Protein AF-A0A8S2EN94-F1 (afdb_monomer_lite)

Radius of gyration: 19.26 Å; chains: 1; bounding box: 53×36×41 Å

Organism: NCBI:txid1234261

Foldseek 3Di:
DDDPVVVVVCVVVVVDDPVRCCVVCVVVVVLPCNVVQVPQDADVVVVDDDDDDADDDPVPDDDDDDDDPVSVVVVVVVVVPDQEDCDDDDQNYEHEEEPCPVVQVCCCVPPVDHDHNYDYQLVVCVVVVHPDSDPQSVCCVPVVDHDPCVPQVPDDPVDPPDDPPNVDGD

Sequence (170 aa):
LFTSTEIIEEIQRGQISLNEIKKKYSDLLKNAYYYELESFEVPPEQLELCEEQTPESLQDTKYEYVDTGEKLKNMADHIQLQSEIAVDLSSSISIVLHSSENDIEWLQKDFGVYMVNMFDTFCAAEELYLSGLSLACLLKEFGGVDTNKDKYQNEDWRKLPVTLSTLVLN

Secondary structure (DSSP, 8-state):
---HHHHHHHHHTTSS-HHHHHHHTTTGGG-TTHHHHHH----GGGGSPPPP-PPPPTTT-------SHHHHHHHHHHHTT-SEESSS--TTSEEEESSTHHHHHHIIIII----SSEEEHHHHHHHTT-S--SHHHHHHHHH-----HHHHTTS-TTSSSPPHHHHS--

InterPro domains:
  IPR002562 3'-5' exonuclease domain [PF01612] (91-164)
  IPR012337 Ribonuclease H-like superfamily [SSF53098] (17-163)
  IPR036397 Ribonuclease H superfamily [G3DSA:3.30.420.10] (4-90)
  IPR036397 Ribonuclease H superfamily [G3DSA:3.30.420.10] (91-167)
  IPR045092 Exosome complex exonuclease Rrp6-like [PTHR12124] (93-162)

Structure (mmCIF, N/CA/C/O backbone):
data_AF-A0A8S2EN94-F1
#
_entry.id   AF-A0A8S2EN94-F1
#
loop_
_atom_site.group_PDB
_atom_site.id
_atom_site.type_symbol
_atom_site.label_atom_id
_atom_site.label_alt_id
_atom_site.label_comp_id
_atom_site.label_asym_id
_atom_site.label_entity_id
_atom_site.label_seq_id
_atom_site.pdbx_PDB_ins_code
_atom_site.Cartn_x
_atom_site.Cartn_y
_atom_site.Cartn_z
_atom_site.occupancy
_atom_site.B_iso_or_equiv
_atom_site.auth_seq_id
_atom_site.auth_comp_id
_atom_site.auth_asym_id
_atom_site.auth_atom_id
_atom_site.pdbx_PDB_model_num
ATOM 1 N N . LEU A 1 1 ? 16.821 -0.669 -0.504 1.00 41.84 1 LEU A N 1
ATOM 2 C CA . LEU A 1 1 ? 17.146 -1.396 -1.767 1.00 41.84 1 LEU A CA 1
ATOM 3 C C . LEU A 1 1 ? 17.909 -0.459 -2.704 1.00 41.84 1 LEU A C 1
ATOM 5 O O . LEU A 1 1 ? 17.403 0.624 -2.948 1.00 41.84 1 LEU A O 1
ATOM 9 N N . PHE A 1 2 ? 19.101 -0.832 -3.190 1.00 33.53 2 PHE A N 1
ATOM 10 C CA . PHE A 1 2 ? 19.809 -0.017 -4.190 1.00 33.53 2 PHE A CA 1
ATOM 11 C C . PHE A 1 2 ? 19.054 -0.082 -5.523 1.00 33.53 2 PHE A C 1
ATOM 13 O O . PHE A 1 2 ? 18.712 -1.175 -5.983 1.00 33.53 2 PHE A O 1
ATOM 20 N N . THR A 1 3 ? 18.788 1.067 -6.132 1.00 41.53 3 THR A N 1
ATOM 21 C CA . THR A 1 3 ? 18.182 1.151 -7.467 1.00 41.53 3 THR A CA 1
ATOM 22 C C . THR A 1 3 ? 19.139 0.576 -8.519 1.00 41.53 3 THR A C 1
ATOM 24 O O . THR A 1 3 ? 20.359 0.536 -8.324 1.00 41.53 3 THR A O 1
ATOM 27 N N . SER A 1 4 ? 18.609 0.124 -9.661 1.00 50.12 4 SER A N 1
ATOM 28 C CA . SER A 1 4 ? 19.414 -0.341 -10.807 1.00 50.12 4 SER A CA 1
ATOM 29 C C . SER A 1 4 ? 20.479 0.690 -11.220 1.00 50.12 4 SER A C 1
ATOM 31 O O . SER A 1 4 ? 21.583 0.319 -11.622 1.00 50.12 4 SER A O 1
ATOM 33 N N . THR A 1 5 ? 20.195 1.976 -11.014 1.00 48.22 5 THR A N 1
ATOM 34 C CA . THR A 1 5 ? 21.099 3.108 -11.240 1.00 48.22 5 THR A CA 1
ATOM 35 C C . THR A 1 5 ? 22.337 3.073 -10.339 1.00 48.22 5 THR A C 1
ATOM 37 O O . THR A 1 5 ? 23.457 3.179 -10.835 1.00 48.22 5 THR A O 1
ATOM 40 N N . GLU A 1 6 ? 22.181 2.843 -9.035 1.00 55.12 6 GLU A N 1
ATOM 41 C CA . GLU A 1 6 ? 23.310 2.821 -8.092 1.00 55.12 6 GLU A CA 1
ATOM 42 C C . GLU A 1 6 ? 24.228 1.608 -8.317 1.00 55.12 6 GLU A C 1
ATOM 44 O O . GLU A 1 6 ? 25.447 1.696 -8.169 1.00 55.12 6 GLU A O 1
ATOM 49 N N . ILE A 1 7 ? 23.665 0.478 -8.756 1.00 53.53 7 ILE A N 1
ATOM 50 C CA . ILE A 1 7 ? 24.439 -0.714 -9.137 1.00 53.53 7 ILE A CA 1
ATOM 51 C C . ILE A 1 7 ? 25.303 -0.424 -10.374 1.00 53.53 7 ILE A C 1
ATOM 53 O O . ILE A 1 7 ? 26.465 -0.833 -10.426 1.00 53.53 7 ILE A O 1
ATOM 57 N N . ILE A 1 8 ? 24.760 0.293 -11.362 1.00 56.34 8 ILE A N 1
ATOM 58 C CA . ILE A 1 8 ? 25.495 0.701 -12.568 1.00 56.34 8 ILE A CA 1
ATOM 59 C C . ILE A 1 8 ? 26.609 1.693 -12.214 1.00 56.34 8 ILE A C 1
ATOM 61 O O . ILE A 1 8 ? 27.720 1.564 -12.735 1.00 56.34 8 ILE A O 1
ATOM 65 N N . GLU A 1 9 ? 26.359 2.633 -11.302 1.00 59.69 9 GLU A N 1
ATOM 66 C CA . GLU A 1 9 ? 27.379 3.579 -10.840 1.00 59.69 9 GLU A CA 1
ATOM 67 C C . GLU A 1 9 ? 28.542 2.886 -10.119 1.00 59.69 9 GLU A C 1
ATOM 69 O O . GLU A 1 9 ? 29.703 3.177 -10.408 1.00 59.69 9 GLU A O 1
ATOM 74 N N . GLU A 1 10 ? 28.270 1.922 -9.240 1.00 59.34 10 GLU A N 1
ATOM 75 C CA . GLU A 1 10 ? 29.311 1.163 -8.529 1.00 59.34 10 GLU A CA 1
ATOM 76 C C . GLU A 1 10 ? 30.149 0.277 -9.478 1.00 59.34 10 GLU A C 1
ATOM 78 O O . GLU A 1 10 ? 31.360 0.113 -9.279 1.00 59.34 10 GLU A O 1
ATOM 83 N N . ILE A 1 11 ? 29.543 -0.239 -10.560 1.00 59.16 11 ILE A N 1
ATOM 84 C CA . ILE A 1 11 ? 30.257 -0.936 -11.651 1.00 59.16 11 ILE A CA 1
ATOM 85 C C . ILE A 1 11 ? 31.175 0.033 -12.395 1.00 59.16 11 ILE A C 1
ATOM 87 O O . ILE A 1 11 ? 32.336 -0.289 -12.657 1.00 59.16 11 ILE A O 1
ATOM 91 N N . GLN A 1 12 ? 30.673 1.221 -12.736 1.00 61.53 12 GLN A N 1
ATOM 92 C CA . GLN A 1 12 ? 31.445 2.243 -13.446 1.00 61.53 12 GLN A CA 1
ATOM 93 C C . GLN A 1 12 ? 32.593 2.796 -12.591 1.00 61.53 12 GLN A C 1
ATOM 95 O O . GLN A 1 12 ? 33.659 3.103 -13.125 1.00 61.53 12 GLN A O 1
ATOM 100 N N . ARG A 1 13 ? 32.416 2.850 -11.265 1.00 69.12 13 ARG A N 1
ATOM 101 C CA . ARG A 1 13 ? 33.465 3.190 -10.289 1.00 69.12 13 ARG A CA 1
ATOM 102 C C . ARG A 1 13 ? 34.464 2.054 -10.046 1.00 69.12 13 ARG A C 1
ATOM 104 O O . ARG A 1 13 ? 35.470 2.268 -9.373 1.00 69.12 13 ARG A O 1
ATOM 111 N N . GLY A 1 14 ? 34.224 0.861 -10.597 1.00 61.19 14 GLY A N 1
ATOM 112 C CA . GLY A 1 14 ? 35.115 -0.295 -10.479 1.00 61.19 14 GLY A CA 1
ATOM 113 C C . GLY A 1 14 ? 35.217 -0.860 -9.059 1.00 61.19 14 GLY A C 1
ATOM 114 O O . GLY A 1 14 ? 36.175 -1.572 -8.761 1.00 61.19 14 GLY A O 1
ATOM 115 N N . GLN A 1 15 ? 34.261 -0.540 -8.182 1.00 62.44 15 GLN A N 1
ATOM 116 C CA . GLN A 1 15 ? 34.280 -0.943 -6.772 1.00 62.44 15 GLN A CA 1
ATOM 117 C C . GLN A 1 15 ? 33.793 -2.382 -6.560 1.00 62.44 15 GLN A C 1
ATOM 119 O O . GLN A 1 15 ? 34.140 -2.997 -5.553 1.00 62.44 15 GLN A O 1
ATOM 124 N N . ILE A 1 16 ? 33.041 -2.949 -7.511 1.00 64.88 16 ILE A N 1
ATOM 125 C CA . ILE A 1 16 ? 32.559 -4.335 -7.468 1.00 64.88 16 ILE A CA 1
ATOM 126 C C . ILE A 1 16 ? 32.642 -4.950 -8.872 1.00 64.88 16 ILE A C 1
ATOM 128 O O . ILE A 1 16 ? 32.247 -4.329 -9.859 1.00 64.88 16 ILE A O 1
ATOM 132 N N . SER A 1 17 ? 33.136 -6.188 -8.992 1.00 68.31 17 SER A N 1
ATOM 133 C CA . SER A 1 17 ? 33.157 -6.881 -10.286 1.00 68.31 17 SER A CA 1
ATOM 134 C C . SER A 1 17 ? 31.778 -7.426 -10.682 1.00 68.31 17 SER A C 1
ATOM 136 O O . SER A 1 17 ? 30.982 -7.858 -9.846 1.00 68.31 17 SER A O 1
ATOM 138 N N . LEU A 1 18 ? 31.521 -7.524 -11.993 1.00 59.44 18 LEU A N 1
ATOM 139 C CA . LEU A 1 18 ? 30.302 -8.139 -12.546 1.00 59.44 18 LEU A CA 1
ATOM 140 C C . LEU A 1 18 ? 30.027 -9.552 -11.997 1.00 59.44 18 LEU A C 1
ATOM 142 O O . LEU A 1 18 ? 28.871 -9.944 -11.853 1.00 59.44 18 LEU A O 1
ATOM 146 N N . ASN A 1 19 ? 31.069 -10.326 -11.680 1.00 62.31 19 ASN A N 1
ATOM 147 C CA . ASN A 1 19 ? 30.918 -11.673 -11.124 1.00 62.31 19 ASN A CA 1
ATOM 148 C C . ASN A 1 19 ? 30.529 -11.654 -9.640 1.00 62.31 19 ASN A C 1
ATOM 150 O O . ASN A 1 19 ? 29.747 -12.498 -9.204 1.00 62.31 19 ASN A O 1
ATOM 154 N N . GLU A 1 20 ? 31.029 -10.690 -8.869 1.00 65.25 20 GLU A N 1
ATOM 155 C CA . GLU A 1 20 ? 30.622 -10.492 -7.475 1.00 65.25 20 GLU A CA 1
ATOM 156 C C . GLU A 1 20 ? 29.186 -9.985 -7.385 1.00 65.25 20 GLU A C 1
ATOM 158 O O . GLU A 1 20 ? 28.447 -10.460 -6.531 1.00 65.25 20 GLU A O 1
ATOM 163 N N . ILE A 1 21 ? 28.751 -9.129 -8.314 1.00 62.09 21 ILE A N 1
ATOM 164 C CA . ILE A 1 21 ? 27.348 -8.703 -8.445 1.00 62.09 21 ILE A CA 1
ATOM 165 C C . ILE A 1 21 ? 26.463 -9.891 -8.804 1.00 62.09 21 ILE A C 1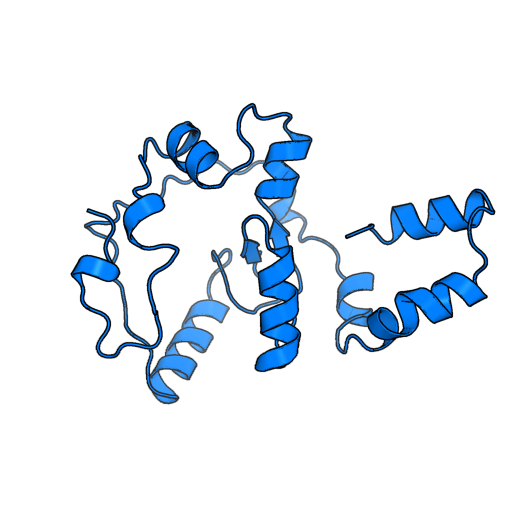
ATOM 167 O O . ILE A 1 21 ? 25.522 -10.181 -8.078 1.00 62.09 21 ILE A O 1
ATOM 171 N N . LYS A 1 22 ? 26.784 -10.652 -9.855 1.00 57.12 22 LYS A N 1
ATOM 172 C CA . LYS A 1 22 ? 25.999 -11.844 -10.233 1.00 57.12 22 LYS A CA 1
ATOM 173 C C . LYS A 1 22 ? 25.886 -12.866 -9.105 1.00 57.12 22 LYS A C 1
ATOM 175 O O . LYS A 1 22 ? 24.879 -13.554 -9.009 1.00 57.12 22 LYS A O 1
ATOM 180 N N . LYS A 1 23 ? 26.905 -12.968 -8.250 1.00 66.44 23 LYS A N 1
ATOM 181 C CA . LYS A 1 23 ? 26.883 -13.830 -7.065 1.00 66.44 23 LYS A CA 1
ATOM 182 C C . LYS A 1 23 ? 26.076 -13.218 -5.915 1.00 66.44 23 LYS A C 1
ATOM 184 O O . LYS A 1 23 ? 25.320 -13.938 -5.276 1.00 66.44 23 LYS A O 1
ATOM 189 N N . LYS A 1 24 ? 26.221 -11.915 -5.663 1.00 61.38 24 LYS A N 1
ATOM 190 C CA . LYS A 1 24 ? 25.535 -11.166 -4.595 1.00 61.38 24 LYS A CA 1
ATOM 191 C C . LYS A 1 24 ? 24.041 -10.973 -4.876 1.00 61.38 24 LYS A C 1
ATOM 193 O O . LYS A 1 24 ? 23.245 -10.995 -3.951 1.00 61.38 24 LYS A O 1
ATOM 198 N N . TYR A 1 25 ? 23.675 -10.843 -6.146 1.00 57.97 25 TYR A N 1
ATOM 199 C CA . TYR A 1 25 ? 22.318 -10.597 -6.637 1.00 57.97 25 TYR A CA 1
ATOM 200 C C . TYR A 1 25 ? 21.785 -11.771 -7.473 1.00 57.97 25 TYR A C 1
ATOM 202 O O . TYR A 1 25 ? 20.821 -11.622 -8.219 1.00 57.97 25 TYR A O 1
ATOM 210 N N . SER A 1 26 ? 22.388 -12.960 -7.344 1.00 58.19 26 SER A N 1
ATOM 211 C CA . SER A 1 26 ? 21.909 -14.186 -8.005 1.00 58.19 26 SER A CA 1
ATOM 212 C C . SER A 1 26 ? 20.462 -14.500 -7.621 1.00 58.19 26 SER A C 1
ATOM 214 O O . SER A 1 26 ? 19.708 -15.033 -8.426 1.00 58.19 26 SER A O 1
ATOM 216 N N . ASP A 1 27 ? 20.075 -14.133 -6.398 1.00 55.06 27 ASP A N 1
ATOM 217 C CA . ASP A 1 27 ? 18.712 -14.297 -5.900 1.00 55.06 27 ASP A CA 1
ATOM 218 C C . ASP A 1 27 ? 17.766 -13.195 -6.406 1.00 55.06 27 ASP A C 1
ATOM 220 O O . ASP A 1 27 ? 16.583 -13.458 -6.587 1.00 55.06 27 ASP A O 1
ATOM 224 N N . LEU A 1 28 ? 18.284 -12.011 -6.764 1.00 51.25 28 LEU A N 1
ATOM 225 C CA . LEU A 1 28 ? 17.514 -10.966 -7.453 1.00 51.25 28 LEU A CA 1
ATOM 226 C C . LEU A 1 28 ? 17.156 -11.392 -8.887 1.00 51.25 28 LEU A C 1
ATOM 228 O O . LEU A 1 28 ? 16.030 -11.197 -9.326 1.00 51.25 28 LEU A O 1
ATOM 232 N N . LEU A 1 29 ? 18.086 -12.060 -9.579 1.00 49.03 29 LEU A N 1
ATOM 233 C CA . LEU A 1 29 ? 17.863 -12.698 -10.886 1.00 49.03 29 LEU A CA 1
ATOM 234 C C . LEU A 1 29 ? 16.894 -13.896 -10.829 1.00 49.03 29 LEU A C 1
ATOM 236 O O . LEU A 1 29 ? 16.444 -14.358 -11.875 1.00 49.03 29 LEU A O 1
ATOM 240 N N . LYS A 1 30 ? 16.578 -14.412 -9.632 1.00 56.38 30 LYS A N 1
ATOM 241 C CA . LYS A 1 30 ? 15.520 -15.417 -9.424 1.00 56.38 30 LYS A CA 1
ATOM 242 C C . LYS A 1 30 ? 14.153 -14.793 -9.156 1.00 56.38 30 LYS A C 1
ATOM 244 O O . LYS A 1 30 ? 13.186 -15.544 -9.042 1.00 56.38 30 LYS A O 1
ATOM 249 N N . ASN A 1 31 ? 14.056 -13.470 -9.019 1.00 60.78 31 ASN A N 1
ATOM 250 C CA . ASN A 1 31 ? 12.761 -12.826 -8.885 1.00 60.78 31 ASN A CA 1
ATOM 251 C C . ASN A 1 31 ? 11.971 -13.079 -10.175 1.00 60.78 31 ASN A C 1
ATOM 253 O O . ASN A 1 31 ? 12.397 -12.678 -11.258 1.00 60.78 31 ASN A O 1
ATOM 257 N N . ALA A 1 32 ? 10.838 -13.773 -10.047 1.00 63.44 32 ALA A N 1
ATOM 258 C CA . ALA A 1 32 ? 9.993 -14.154 -11.173 1.00 63.44 32 ALA A CA 1
ATOM 259 C C . ALA A 1 32 ? 9.521 -12.942 -11.996 1.00 63.44 32 ALA A C 1
ATOM 261 O O . ALA A 1 32 ? 9.229 -13.113 -13.173 1.00 63.44 32 ALA A O 1
ATOM 262 N N . TYR A 1 33 ? 9.522 -11.750 -11.387 1.00 63.53 33 TYR A N 1
ATOM 263 C CA . TYR A 1 33 ? 9.089 -10.481 -11.970 1.00 63.53 33 TYR A CA 1
ATOM 264 C C . TYR A 1 33 ? 10.243 -9.502 -12.244 1.00 63.53 33 TYR A C 1
ATOM 266 O O . TYR A 1 33 ? 10.032 -8.299 -12.378 1.00 63.53 33 TYR A O 1
ATOM 274 N N . TYR A 1 34 ? 11.492 -9.981 -12.292 1.00 68.38 34 TYR A N 1
ATOM 275 C CA . TYR A 1 34 ? 12.656 -9.123 -12.547 1.00 68.38 34 TYR A CA 1
ATOM 276 C C . TYR A 1 34 ? 12.528 -8.339 -13.863 1.00 68.38 34 TYR A C 1
ATOM 278 O O . TYR A 1 34 ? 12.850 -7.154 -13.914 1.00 68.38 34 TYR A O 1
ATOM 286 N N . TYR A 1 35 ? 12.042 -8.990 -14.922 1.00 63.06 35 TYR A N 1
ATOM 287 C CA . TYR A 1 35 ? 11.886 -8.363 -16.235 1.00 63.06 35 TYR A CA 1
ATOM 288 C C . TYR A 1 35 ? 10.801 -7.286 -16.229 1.00 63.06 35 TYR A C 1
ATOM 290 O O . TYR A 1 35 ? 10.986 -6.221 -16.814 1.00 63.06 35 TYR A O 1
ATOM 298 N N . GLU A 1 36 ? 9.689 -7.546 -15.551 1.00 69.56 36 GLU A N 1
ATOM 299 C CA . GLU A 1 36 ? 8.582 -6.618 -15.358 1.00 69.56 36 GLU A CA 1
ATOM 300 C C . GLU A 1 36 ? 9.039 -5.398 -14.562 1.00 69.56 36 GLU A C 1
ATOM 302 O O . GLU A 1 36 ? 8.714 -4.285 -14.946 1.00 69.56 36 GLU A O 1
ATOM 307 N N . LEU A 1 37 ? 9.849 -5.587 -13.517 1.00 70.56 37 LEU A N 1
ATOM 308 C CA . LEU A 1 37 ? 10.412 -4.490 -12.727 1.00 70.56 37 LEU A CA 1
ATOM 309 C C . LEU A 1 37 ? 11.415 -3.639 -13.513 1.00 70.56 37 LEU A C 1
ATOM 311 O O . LEU A 1 37 ? 11.396 -2.420 -13.384 1.00 70.56 37 LEU A O 1
ATOM 315 N N . GLU A 1 38 ? 12.281 -4.248 -14.327 1.00 72.25 38 GLU A N 1
ATOM 316 C CA . GLU A 1 38 ? 13.238 -3.482 -15.140 1.00 72.25 38 GLU A CA 1
ATOM 317 C C . GLU A 1 38 ? 12.590 -2.742 -16.309 1.00 72.25 38 GLU A C 1
ATOM 319 O O . GLU A 1 38 ? 13.071 -1.683 -16.705 1.00 72.25 38 GLU A O 1
ATOM 324 N N . SER A 1 39 ? 11.528 -3.305 -16.882 1.00 72.19 39 SER A N 1
ATOM 325 C CA . SER A 1 39 ? 10.792 -2.687 -17.991 1.00 72.19 39 SER A CA 1
ATOM 326 C C . SER A 1 39 ? 9.655 -1.777 -17.532 1.00 72.19 39 SER A C 1
ATOM 328 O O . SER A 1 39 ? 8.989 -1.173 -18.372 1.00 72.19 39 SER A O 1
ATOM 330 N N . PHE A 1 40 ? 9.419 -1.683 -16.222 1.00 74.88 40 PHE A N 1
ATOM 331 C CA . PHE A 1 40 ? 8.365 -0.857 -15.666 1.00 74.88 40 PHE A CA 1
ATOM 332 C C . PHE A 1 40 ? 8.686 0.627 -15.859 1.00 74.88 40 PHE A C 1
ATOM 334 O O . PHE A 1 40 ? 9.698 1.139 -15.380 1.00 74.88 40 PHE A O 1
ATOM 341 N N . GLU A 1 41 ? 7.773 1.324 -16.524 1.00 76.19 41 GLU A N 1
ATOM 342 C CA . GLU A 1 41 ? 7.758 2.777 -16.606 1.00 76.19 41 GLU A CA 1
ATOM 343 C C . GLU A 1 41 ? 6.592 3.288 -15.767 1.00 76.19 41 GLU A C 1
ATOM 345 O O . GLU A 1 41 ? 5.465 2.808 -15.909 1.00 76.19 41 GLU A O 1
ATOM 350 N N . VAL A 1 42 ? 6.865 4.260 -14.895 1.00 76.75 42 VAL A N 1
ATOM 351 C CA . VAL A 1 42 ? 5.829 4.896 -14.077 1.00 76.75 42 VAL A CA 1
ATOM 352 C C . VAL A 1 42 ? 4.814 5.572 -15.011 1.00 76.75 42 VAL A C 1
ATOM 354 O O . VAL A 1 42 ? 5.222 6.406 -15.827 1.00 76.75 42 VAL A O 1
ATOM 357 N N . PRO A 1 43 ? 3.512 5.243 -14.912 1.00 78.62 43 PRO A N 1
ATOM 358 C CA . PRO A 1 43 ? 2.451 5.950 -15.615 1.00 78.62 43 PRO A CA 1
ATOM 359 C C . PRO A 1 43 ? 2.602 7.481 -15.512 1.00 78.62 43 PRO A C 1
ATOM 361 O O . PRO A 1 43 ? 2.727 7.998 -14.400 1.00 78.62 43 PRO A O 1
ATOM 364 N N . PRO A 1 44 ? 2.559 8.235 -16.631 1.00 77.25 44 PRO A N 1
ATOM 365 C CA . PRO A 1 44 ? 2.773 9.686 -16.619 1.00 77.25 44 PRO A CA 1
ATOM 366 C C . PRO A 1 44 ? 1.819 10.448 -15.697 1.00 77.25 44 PRO A C 1
ATOM 368 O O . PRO A 1 44 ? 2.217 11.441 -15.100 1.00 77.25 44 PRO A O 1
ATOM 371 N N . GLU A 1 45 ? 0.593 9.948 -15.542 1.00 78.19 45 GLU A N 1
ATOM 372 C CA . GLU A 1 45 ? -0.437 10.502 -14.655 1.00 78.19 45 GLU A CA 1
ATOM 373 C C . GLU A 1 45 ? 0.041 10.586 -13.194 1.00 78.19 45 GLU A C 1
ATOM 375 O O . GLU A 1 45 ? -0.293 11.535 -12.496 1.00 78.19 45 GLU A O 1
ATOM 380 N N . GLN A 1 46 ? 0.899 9.658 -12.748 1.00 73.31 46 GLN A N 1
ATOM 381 C CA . GLN A 1 46 ? 1.467 9.663 -11.392 1.00 73.31 46 GLN A CA 1
ATOM 382 C C . GLN A 1 46 ? 2.586 10.696 -11.200 1.00 73.31 46 GLN A C 1
ATOM 384 O O . GLN A 1 46 ? 3.011 10.946 -10.074 1.00 73.31 46 GLN A O 1
ATOM 389 N N . LEU A 1 47 ? 3.109 11.262 -12.290 1.00 78.12 47 LEU A N 1
ATOM 390 C CA . LEU A 1 47 ? 4.145 12.298 -12.258 1.00 78.12 47 LEU A CA 1
ATOM 391 C C . LEU A 1 47 ? 3.548 13.709 -12.326 1.00 78.12 47 LEU A C 1
ATOM 393 O O . LEU A 1 47 ? 4.273 14.694 -12.168 1.00 78.12 47 LEU A O 1
ATOM 397 N N . GLU A 1 48 ? 2.245 13.820 -12.583 1.00 80.00 48 GLU A N 1
ATOM 398 C CA . GLU A 1 48 ? 1.529 15.088 -12.580 1.00 80.00 48 GLU A CA 1
ATOM 399 C C . GLU A 1 48 ? 1.161 15.502 -11.150 1.00 80.00 48 GLU A C 1
ATOM 401 O O . GLU A 1 48 ? 0.931 14.680 -10.264 1.00 80.00 48 GLU A O 1
ATOM 406 N N . LEU A 1 49 ? 1.109 16.814 -10.906 1.00 77.38 49 LEU A N 1
ATOM 407 C CA . LEU A 1 49 ? 0.634 17.335 -9.628 1.00 77.38 49 LEU A CA 1
ATOM 408 C C . LEU A 1 49 ? -0.867 17.060 -9.502 1.00 77.38 49 LEU A C 1
ATOM 410 O O . LEU A 1 49 ? -1.662 17.601 -10.269 1.00 77.38 49 LEU A O 1
ATOM 414 N N . CYS A 1 50 ? -1.239 16.259 -8.509 1.00 77.75 50 CYS A N 1
ATOM 415 C CA . CYS A 1 50 ? -2.626 15.993 -8.147 1.00 77.75 50 CYS A CA 1
ATOM 416 C C . CYS A 1 50 ? -3.066 16.899 -6.983 1.00 77.75 50 CYS A C 1
ATOM 418 O O . CYS A 1 50 ? -2.248 17.290 -6.145 1.00 77.75 50 CYS A O 1
ATOM 420 N N . GLU A 1 51 ? -4.355 17.242 -6.928 1.00 75.94 51 GLU A N 1
ATOM 421 C CA . GLU A 1 51 ? -4.930 17.881 -5.742 1.00 75.94 51 GLU A CA 1
ATOM 422 C C . GLU A 1 51 ? -5.003 16.866 -4.595 1.00 75.94 51 GLU A C 1
ATOM 424 O O . GLU A 1 51 ? -5.372 15.709 -4.791 1.00 75.94 51 GLU A O 1
ATOM 429 N N . GLU A 1 52 ? -4.651 17.308 -3.387 1.00 77.50 52 GLU A N 1
ATOM 430 C CA . GLU A 1 52 ? -4.716 16.478 -2.187 1.00 77.50 52 GLU A CA 1
ATOM 431 C C . GLU A 1 52 ? -6.140 15.944 -1.976 1.00 77.50 52 GLU A C 1
ATOM 433 O O . GLU A 1 52 ? -7.098 16.708 -1.833 1.00 77.50 52 GLU A O 1
ATOM 438 N N . GLN A 1 53 ? -6.276 14.618 -1.932 1.00 76.25 53 GLN A N 1
ATOM 439 C CA . GLN A 1 53 ? -7.529 13.954 -1.599 1.00 76.25 53 GLN A CA 1
ATOM 440 C C . GLN A 1 53 ? -7.535 13.618 -0.112 1.00 76.25 53 GLN A C 1
ATOM 442 O O . GLN A 1 53 ? -6.743 12.805 0.363 1.00 76.25 53 GLN A O 1
ATOM 447 N N . THR A 1 54 ? -8.447 14.235 0.637 1.00 72.81 54 THR A N 1
ATOM 448 C CA . THR A 1 54 ? -8.595 13.940 2.062 1.00 72.81 54 THR A CA 1
ATOM 449 C C . THR A 1 54 ? -9.326 12.610 2.248 1.00 72.81 54 THR A C 1
ATOM 451 O O . THR A 1 54 ? -10.435 12.470 1.719 1.00 72.81 54 THR A O 1
ATOM 454 N N . PRO A 1 55 ? -8.767 11.655 3.012 1.00 73.00 55 PRO A N 1
ATOM 455 C CA . PRO A 1 55 ? -9.431 10.388 3.284 1.00 73.00 55 PRO A CA 1
ATOM 456 C C . PRO A 1 55 ? -10.728 10.594 4.075 1.00 73.00 55 PRO A C 1
ATOM 458 O O . PRO A 1 55 ? -10.849 11.519 4.883 1.00 73.00 55 PRO A O 1
ATOM 461 N N . GLU A 1 56 ? -11.704 9.712 3.849 1.00 74.81 56 GLU A N 1
ATOM 462 C CA . GLU A 1 56 ? -12.942 9.700 4.628 1.00 74.81 56 GLU A CA 1
ATOM 463 C C . GLU A 1 56 ? -12.669 9.378 6.106 1.00 74.81 56 GLU A C 1
ATOM 465 O O . GLU A 1 56 ? -11.681 8.741 6.476 1.00 74.81 56 GLU A O 1
ATOM 470 N N . SER A 1 57 ? -13.580 9.820 6.972 1.00 73.25 57 SER A N 1
ATOM 471 C CA . SER A 1 57 ? -13.549 9.503 8.399 1.00 73.25 57 SER A CA 1
ATOM 472 C C . SER A 1 57 ? -13.583 7.987 8.619 1.00 73.25 57 SER A C 1
ATOM 474 O O . SER A 1 57 ? -14.465 7.296 8.107 1.00 73.25 57 SER A O 1
ATOM 476 N N . LEU A 1 58 ? -12.677 7.482 9.466 1.00 69.25 58 LEU A N 1
ATOM 477 C CA . LEU A 1 58 ? -12.602 6.063 9.841 1.00 69.25 58 LEU A CA 1
ATOM 478 C C . LEU A 1 58 ? -13.918 5.514 10.413 1.00 69.25 58 LEU A C 1
ATOM 480 O O . LEU A 1 58 ? -14.175 4.318 10.313 1.00 69.25 58 LEU A O 1
ATOM 484 N N . GLN A 1 59 ? -14.744 6.364 11.033 1.00 68.81 59 GLN A N 1
ATOM 485 C CA . GLN A 1 59 ? -16.035 5.952 11.602 1.00 68.81 59 GLN A CA 1
ATOM 486 C C . GLN A 1 59 ? -17.078 5.656 10.520 1.00 68.81 59 GLN A C 1
ATOM 488 O O . GLN A 1 59 ? -17.996 4.868 10.748 1.00 68.81 59 GLN A O 1
ATOM 493 N N . ASP A 1 60 ? -16.915 6.275 9.354 1.00 70.38 60 ASP A N 1
ATOM 494 C CA . ASP A 1 60 ? -17.842 6.204 8.230 1.00 70.38 60 ASP A CA 1
ATOM 495 C C . ASP A 1 60 ? -17.334 5.249 7.135 1.00 70.38 60 ASP A C 1
ATOM 497 O O . ASP A 1 60 ? -18.104 4.814 6.276 1.00 70.38 60 ASP A O 1
ATOM 501 N N . THR A 1 61 ? -16.059 4.844 7.202 1.00 73.69 61 THR A N 1
ATOM 502 C CA . THR A 1 61 ? -15.465 3.877 6.276 1.00 73.69 61 THR A CA 1
ATOM 503 C C . THR A 1 61 ? -15.990 2.466 6.543 1.00 73.69 61 THR A C 1
ATOM 505 O O . THR A 1 61 ? -15.719 1.836 7.569 1.00 73.69 61 THR A O 1
ATOM 508 N N . LYS A 1 62 ? -16.732 1.918 5.579 1.00 76.56 62 LYS A N 1
ATOM 509 C CA . LYS A 1 62 ? -17.197 0.529 5.624 1.00 76.56 62 LYS A CA 1
ATOM 510 C C . LYS A 1 62 ? -16.013 -0.428 5.438 1.00 76.56 62 LYS A C 1
ATOM 512 O O . LYS A 1 62 ? -15.341 -0.375 4.416 1.00 76.56 62 LYS A O 1
ATOM 517 N N . TYR A 1 63 ? -15.820 -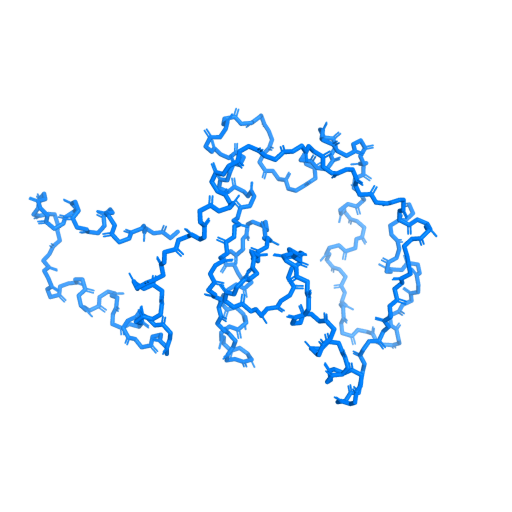1.358 6.373 1.00 77.06 63 TYR A N 1
ATOM 518 C CA . TYR A 1 63 ? -14.876 -2.469 6.219 1.00 77.06 63 TYR A CA 1
ATOM 519 C C . TYR A 1 63 ? -15.607 -3.786 5.920 1.00 77.06 63 TYR A C 1
ATOM 521 O O . TYR A 1 63 ? -16.759 -3.987 6.318 1.00 77.06 63 TYR A O 1
ATOM 529 N N . GLU A 1 64 ? -14.926 -4.705 5.236 1.00 79.44 64 GLU A N 1
ATOM 530 C CA . GLU A 1 64 ? -15.399 -6.066 4.979 1.00 79.44 64 GLU A CA 1
ATOM 531 C C . GLU A 1 64 ? -14.331 -7.084 5.393 1.00 79.44 64 GLU A C 1
ATOM 533 O O . GLU A 1 64 ? -13.164 -6.960 5.035 1.00 79.44 64 GLU A O 1
ATOM 538 N N . TYR A 1 65 ? -14.730 -8.105 6.160 1.00 78.12 65 TYR A N 1
ATOM 539 C CA . TYR A 1 65 ? -13.835 -9.196 6.543 1.00 78.12 65 TYR A CA 1
ATOM 540 C C . TYR A 1 65 ? -13.841 -10.295 5.471 1.00 78.12 65 TYR A C 1
ATOM 542 O O . TYR A 1 65 ? -14.860 -10.970 5.259 1.00 78.12 65 TYR A O 1
ATOM 550 N N . VAL A 1 66 ? -12.696 -10.471 4.808 1.00 80.12 66 VAL A N 1
ATOM 551 C CA . VAL A 1 66 ? -12.481 -11.433 3.720 1.00 80.12 66 VAL A CA 1
ATOM 552 C C . VAL A 1 66 ? -11.822 -12.701 4.265 1.00 80.12 66 VAL A C 1
ATOM 554 O O . VAL A 1 66 ? -10.639 -12.724 4.575 1.00 80.12 66 VAL A O 1
ATOM 557 N N . ASP A 1 67 ? -12.608 -13.770 4.375 1.00 84.19 67 ASP A N 1
ATOM 558 C CA . ASP A 1 67 ? -12.210 -15.059 4.964 1.00 84.19 67 ASP A CA 1
ATOM 559 C C . ASP A 1 67 ? -12.523 -16.272 4.072 1.00 84.19 67 ASP A C 1
ATOM 561 O O . ASP A 1 67 ? -12.279 -17.417 4.450 1.00 84.19 67 ASP A O 1
ATOM 565 N N . THR A 1 68 ? -13.067 -16.040 2.876 1.00 87.19 68 THR A N 1
ATOM 566 C CA . THR A 1 68 ? -13.432 -17.089 1.917 1.00 87.19 68 THR A CA 1
ATOM 567 C C . THR A 1 68 ? -12.900 -16.760 0.529 1.00 87.19 68 THR A C 1
ATOM 569 O O . THR A 1 68 ? -12.750 -15.593 0.168 1.00 87.19 68 THR A O 1
ATOM 572 N N . GLY A 1 69 ? -12.658 -17.793 -0.284 1.00 83.88 69 GLY A N 1
ATOM 573 C CA . GLY A 1 69 ? -12.172 -17.615 -1.656 1.00 83.88 69 GLY A CA 1
ATOM 574 C C . GLY A 1 69 ? -13.133 -16.825 -2.555 1.00 83.88 69 GLY A C 1
ATOM 575 O O . GLY A 1 69 ? -12.686 -16.106 -3.440 1.00 83.88 69 GLY A O 1
ATOM 576 N N . GLU A 1 70 ? -14.445 -16.907 -2.310 1.00 88.31 70 GLU A N 1
ATOM 577 C CA . GLU A 1 70 ? -15.446 -16.121 -3.044 1.00 88.31 70 GLU A CA 1
ATOM 578 C C . GLU A 1 70 ? -15.338 -14.627 -2.721 1.00 88.31 70 GLU A C 1
ATOM 580 O O . GLU A 1 70 ? -15.283 -13.806 -3.635 1.00 88.31 70 GLU A O 1
ATOM 585 N N . LYS A 1 71 ? -15.216 -14.271 -1.434 1.00 85.12 71 LYS A N 1
ATOM 586 C CA . LYS A 1 71 ? -14.972 -12.882 -1.024 1.00 85.12 71 LYS A CA 1
ATOM 587 C C . LYS A 1 71 ? -13.645 -12.356 -1.568 1.00 85.12 71 LYS A C 1
ATOM 589 O O . LYS A 1 71 ? -13.597 -11.228 -2.039 1.00 85.12 71 LYS A O 1
ATOM 594 N N . LEU A 1 72 ? -12.597 -13.184 -1.557 1.00 80.88 72 LEU A N 1
ATOM 595 C CA . LEU A 1 72 ? -11.293 -12.822 -2.114 1.00 80.88 72 LEU A CA 1
ATOM 596 C C . LEU A 1 72 ? -11.390 -12.514 -3.612 1.00 80.88 72 LEU A C 1
ATOM 598 O O . LEU A 1 72 ? -10.839 -11.521 -4.074 1.00 80.88 72 LEU A O 1
ATOM 602 N N . LYS A 1 73 ? -12.133 -13.333 -4.364 1.00 81.75 73 LYS A N 1
ATOM 603 C CA . LYS A 1 73 ? -12.369 -13.094 -5.789 1.00 81.75 73 LYS A CA 1
ATOM 604 C C . LYS A 1 73 ? -13.136 -11.790 -6.027 1.00 81.75 73 LYS A C 1
ATOM 606 O O . LYS A 1 73 ? -12.712 -10.988 -6.847 1.00 81.75 73 LYS A O 1
ATOM 611 N N . ASN A 1 74 ? -14.220 -11.561 -5.286 1.00 84.19 74 ASN A N 1
ATOM 612 C CA . ASN A 1 74 ? -15.011 -10.333 -5.413 1.00 84.19 74 ASN A CA 1
ATOM 613 C C . ASN A 1 74 ? -14.182 -9.081 -5.080 1.00 84.19 74 ASN A C 1
ATOM 615 O O . ASN A 1 74 ? -14.322 -8.058 -5.745 1.00 84.19 74 ASN A O 1
ATOM 619 N N . MET A 1 75 ? -13.301 -9.171 -4.078 1.00 80.56 75 MET A N 1
ATOM 620 C CA . MET A 1 75 ? -12.358 -8.109 -3.727 1.00 80.56 75 MET A CA 1
ATOM 621 C C . MET A 1 75 ? -11.368 -7.843 -4.870 1.00 80.56 75 MET A C 1
ATOM 623 O O . MET A 1 75 ? -11.192 -6.693 -5.258 1.00 80.56 75 MET A O 1
ATOM 627 N N . ALA A 1 76 ? -10.778 -8.890 -5.455 1.00 78.38 76 ALA A N 1
ATOM 628 C CA . ALA A 1 76 ? -9.854 -8.761 -6.582 1.00 78.38 76 ALA A CA 1
ATOM 629 C C . ALA A 1 76 ? -10.519 -8.128 -7.820 1.00 78.38 76 ALA A C 1
ATOM 631 O O . ALA A 1 76 ? -9.944 -7.233 -8.438 1.00 78.38 76 ALA A O 1
ATOM 632 N N . ASP A 1 77 ? -11.748 -8.537 -8.144 1.00 81.75 77 ASP A N 1
ATOM 633 C CA . ASP A 1 77 ? -12.518 -7.963 -9.255 1.00 81.75 77 ASP A CA 1
ATOM 634 C C . ASP A 1 77 ? -12.837 -6.472 -9.006 1.00 81.75 77 ASP A C 1
ATOM 636 O O . ASP A 1 77 ? -12.817 -5.666 -9.936 1.00 81.75 77 ASP A O 1
ATOM 640 N N . HIS A 1 78 ? -13.102 -6.080 -7.752 1.00 79.56 78 HIS A N 1
ATOM 641 C CA . HIS A 1 78 ? -13.338 -4.680 -7.381 1.00 79.56 78 HIS A CA 1
ATOM 642 C C . HIS A 1 78 ? -12.070 -3.821 -7.486 1.00 79.56 78 HIS A C 1
ATOM 644 O O . HIS A 1 78 ? -12.131 -2.691 -7.970 1.00 79.56 78 HIS A O 1
ATOM 650 N N . ILE A 1 79 ? -10.928 -4.373 -7.062 1.00 71.38 79 ILE A N 1
ATOM 651 C CA . ILE A 1 79 ? -9.609 -3.727 -7.097 1.00 71.38 79 ILE A CA 1
ATOM 652 C C . ILE A 1 79 ? -9.196 -3.380 -8.530 1.00 71.38 79 ILE A C 1
ATOM 654 O O . ILE A 1 79 ? -8.740 -2.270 -8.781 1.00 71.38 79 ILE A O 1
ATOM 658 N N . GLN A 1 80 ? -9.423 -4.278 -9.492 1.00 70.50 80 GLN A N 1
ATOM 659 C CA . GLN A 1 80 ? -9.044 -4.066 -10.897 1.00 70.50 80 GLN A CA 1
ATOM 660 C C . GLN A 1 80 ? -9.707 -2.851 -11.568 1.00 70.50 80 GLN A C 1
ATOM 662 O O . GLN A 1 80 ? -9.267 -2.437 -12.639 1.00 70.50 80 GLN A O 1
ATOM 667 N N . LEU A 1 81 ? -10.768 -2.296 -10.976 1.00 73.94 81 LEU A N 1
ATOM 668 C CA . LEU A 1 81 ? -11.512 -1.155 -11.513 1.00 73.94 81 LEU A CA 1
ATOM 669 C C . LEU A 1 81 ? -11.048 0.205 -10.963 1.00 73.94 81 LEU A C 1
ATOM 671 O O . LEU A 1 81 ? -11.511 1.227 -11.465 1.00 73.94 81 LEU A O 1
ATOM 675 N N . GLN A 1 82 ? -10.192 0.236 -9.936 1.00 67.56 82 GLN A N 1
ATOM 676 C CA . GLN A 1 82 ? -9.736 1.473 -9.288 1.00 67.56 82 GLN A CA 1
ATOM 677 C C . GLN A 1 82 ? -8.409 1.963 -9.886 1.00 67.56 82 GLN A C 1
ATOM 679 O O . GLN A 1 82 ? -7.611 1.159 -10.359 1.00 67.56 82 GLN A O 1
ATOM 684 N N . SER A 1 83 ? -8.160 3.276 -9.854 1.00 57.25 83 SER A N 1
ATOM 685 C CA . SER A 1 83 ? -6.910 3.885 -10.340 1.00 57.25 83 SER A CA 1
ATOM 686 C C . SER A 1 83 ? -5.803 3.942 -9.279 1.00 57.25 83 SER A C 1
ATOM 688 O O . SER A 1 83 ? -4.626 3.895 -9.623 1.00 57.25 83 SER A O 1
ATOM 690 N N . GLU A 1 84 ? -6.159 4.000 -7.991 1.00 53.28 84 GLU A N 1
ATOM 691 C CA . GLU A 1 84 ? -5.219 4.086 -6.863 1.00 53.28 84 GLU A CA 1
ATOM 692 C C . GLU A 1 84 ? -5.765 3.308 -5.657 1.00 53.28 84 GLU A C 1
ATOM 694 O O . GLU A 1 84 ? -6.944 3.430 -5.323 1.00 53.28 84 GLU A O 1
ATOM 699 N N . ILE A 1 85 ? -4.927 2.488 -5.008 1.00 56.56 85 ILE A N 1
ATOM 700 C CA . ILE A 1 85 ? -5.293 1.718 -3.808 1.00 56.56 85 ILE A CA 1
ATOM 701 C C . ILE A 1 85 ? -4.102 1.668 -2.851 1.00 56.56 85 ILE A C 1
ATOM 703 O O . ILE A 1 85 ? -2.976 1.366 -3.242 1.00 56.56 85 ILE A O 1
ATOM 707 N N . ALA A 1 86 ? -4.359 1.866 -1.561 1.00 53.84 86 ALA A N 1
ATOM 708 C CA . ALA A 1 86 ? -3.412 1.495 -0.516 1.00 53.84 86 ALA A CA 1
ATOM 709 C C . ALA A 1 86 ? -3.425 -0.044 -0.306 1.00 53.84 86 ALA A C 1
ATOM 711 O O . ALA A 1 86 ? -4.058 -0.534 0.625 1.00 53.84 86 ALA A O 1
ATOM 712 N N . VAL A 1 87 ? -2.716 -0.756 -1.207 1.00 49.19 87 VAL A N 1
ATOM 713 C CA . VAL A 1 87 ? -2.353 -2.208 -1.279 1.00 49.19 87 VAL A CA 1
ATOM 714 C C . VAL A 1 87 ? -3.536 -3.178 -1.528 1.00 49.19 87 VAL A C 1
ATOM 716 O O . VAL A 1 87 ? -4.534 -3.115 -0.825 1.00 49.19 87 VAL A O 1
ATOM 719 N N . ASP A 1 88 ? -3.574 -4.091 -2.518 1.00 49.22 88 ASP A N 1
ATOM 720 C CA . ASP A 1 88 ? -2.584 -5.045 -3.063 1.00 49.22 88 ASP A CA 1
ATOM 721 C C . ASP A 1 88 ? -2.920 -5.448 -4.538 1.00 49.22 88 ASP A C 1
ATOM 723 O O . ASP A 1 88 ? -4.091 -5.569 -4.898 1.00 49.22 88 ASP 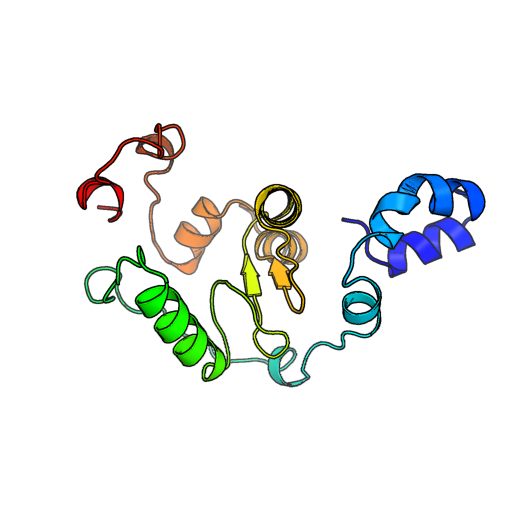A O 1
ATOM 727 N N . LEU A 1 89 ? -1.886 -5.709 -5.352 1.00 42.66 89 LEU A N 1
ATOM 728 C CA . LEU A 1 89 ? -1.833 -6.347 -6.696 1.00 42.66 89 LEU A CA 1
ATOM 729 C C . LEU A 1 89 ? -2.614 -5.768 -7.905 1.00 42.66 89 LEU A C 1
ATOM 731 O O . LEU A 1 89 ? -3.633 -6.314 -8.329 1.00 42.66 89 LEU A O 1
ATOM 735 N N . SER A 1 90 ? -2.011 -4.802 -8.615 1.00 45.31 90 SER A N 1
ATOM 736 C CA . SER A 1 90 ? -2.179 -4.602 -10.074 1.00 45.31 90 SER A CA 1
ATOM 737 C C . SER A 1 90 ? -1.073 -3.694 -10.632 1.00 45.31 90 SER A C 1
ATOM 739 O O . SER A 1 90 ? -0.751 -2.689 -10.017 1.00 45.31 90 SER A O 1
ATOM 741 N N . SER A 1 91 ? -0.511 -3.987 -11.813 1.00 51.88 91 SER A N 1
ATOM 742 C CA . SER A 1 91 ? 0.567 -3.175 -12.420 1.00 51.88 91 SER A CA 1
ATOM 743 C C . SER A 1 91 ? 0.123 -1.780 -12.877 1.00 51.88 91 SER A C 1
ATOM 745 O O . SER A 1 91 ? 0.956 -0.902 -13.083 1.00 51.88 91 SER A O 1
ATOM 747 N N . SER A 1 92 ? -1.182 -1.580 -13.070 1.00 57.59 92 SER A N 1
ATOM 748 C CA . SER A 1 92 ? -1.769 -0.290 -13.461 1.00 57.59 92 SER A CA 1
ATOM 749 C C . SER A 1 92 ? -2.157 0.581 -12.265 1.00 57.59 92 SER A C 1
ATOM 751 O O . SER A 1 92 ? -2.616 1.696 -12.471 1.00 57.59 92 SER A O 1
ATOM 753 N N . ILE A 1 93 ? -1.990 0.076 -11.039 1.00 62.12 93 ILE A N 1
ATOM 754 C CA . ILE A 1 93 ? -2.397 0.736 -9.797 1.00 62.12 93 ILE A CA 1
ATOM 755 C C . ILE A 1 93 ? -1.142 0.965 -8.957 1.00 62.12 93 ILE A C 1
ATOM 757 O O . ILE A 1 93 ? -0.345 0.047 -8.777 1.00 62.12 93 ILE A O 1
ATOM 761 N N . SER A 1 94 ? -0.967 2.180 -8.438 1.00 61.25 94 SER A N 1
ATOM 762 C CA . SER A 1 94 ? 0.109 2.471 -7.485 1.00 61.25 94 SER A CA 1
ATOM 763 C C . SER A 1 94 ? -0.130 1.730 -6.173 1.00 61.25 94 SER A C 1
ATOM 765 O O . SER A 1 94 ? -1.159 1.941 -5.532 1.00 61.25 94 SER A O 1
ATOM 767 N N . ILE A 1 95 ? 0.812 0.890 -5.751 1.00 74.62 95 ILE A N 1
ATOM 768 C CA . ILE A 1 95 ? 0.787 0.206 -4.457 1.00 74.62 95 ILE A CA 1
ATOM 769 C C . ILE A 1 95 ? 1.491 1.095 -3.430 1.00 74.62 95 ILE A C 1
ATOM 771 O O . ILE A 1 95 ? 2.717 1.180 -3.415 1.00 74.62 95 ILE A O 1
ATOM 775 N N . VAL A 1 96 ? 0.729 1.755 -2.557 1.00 80.56 96 VAL A N 1
ATOM 776 C CA . VAL A 1 96 ? 1.297 2.644 -1.529 1.00 80.56 96 VAL A CA 1
ATOM 777 C C . VAL A 1 96 ? 1.593 1.871 -0.244 1.00 80.56 96 VAL A C 1
ATOM 779 O O . VAL A 1 96 ? 0.676 1.370 0.403 1.00 80.56 96 VAL A O 1
ATOM 782 N N . LEU A 1 97 ? 2.864 1.814 0.156 1.00 82.19 97 LEU A N 1
ATOM 783 C CA . LEU A 1 97 ? 3.321 1.192 1.405 1.00 82.19 97 LEU A CA 1
ATOM 784 C C . LEU A 1 97 ? 4.150 2.168 2.256 1.00 82.19 97 LEU A C 1
ATOM 786 O O . LEU A 1 97 ? 4.475 3.281 1.838 1.00 82.19 97 LEU A O 1
ATOM 790 N N . HIS A 1 98 ? 4.478 1.763 3.483 1.00 84.69 98 HIS A N 1
ATOM 791 C CA . HIS A 1 98 ? 5.338 2.531 4.380 1.00 84.69 98 HIS A CA 1
ATOM 792 C C . HIS A 1 98 ? 6.394 1.637 5.030 1.00 84.69 98 HIS A C 1
ATOM 794 O O . HIS A 1 98 ? 6.043 0.789 5.848 1.00 84.69 98 HIS A O 1
ATOM 800 N N . SER A 1 99 ? 7.677 1.883 4.747 1.00 84.88 99 SER A N 1
ATOM 801 C CA . SER A 1 99 ? 8.798 1.097 5.293 1.00 84.88 99 SER A CA 1
ATOM 802 C C . SER A 1 99 ? 8.654 -0.398 4.961 1.00 84.88 99 SER A C 1
ATOM 804 O O . SER A 1 99 ? 8.738 -1.277 5.819 1.00 84.88 99 SER A O 1
ATOM 806 N N . SER A 1 100 ? 8.417 -0.666 3.678 1.00 81.12 100 SER A N 1
ATOM 807 C CA . SER A 1 100 ? 7.916 -1.937 3.133 1.00 81.12 100 SER A CA 1
ATOM 808 C C . SER A 1 100 ? 8.925 -3.088 3.059 1.00 81.12 100 SER A C 1
ATOM 810 O O . SER A 1 100 ? 8.585 -4.168 2.579 1.00 81.12 100 SER A O 1
ATOM 812 N N . GLU A 1 101 ? 10.169 -2.901 3.513 1.00 78.19 101 GLU A N 1
ATOM 813 C CA . GLU A 1 101 ? 11.256 -3.865 3.277 1.00 78.19 101 GLU A CA 1
ATOM 814 C C . GLU A 1 101 ? 10.925 -5.279 3.785 1.00 78.19 101 GLU A C 1
ATOM 816 O O . GLU A 1 101 ? 11.146 -6.260 3.073 1.00 78.19 101 GLU A O 1
ATOM 821 N N . ASN A 1 102 ? 10.343 -5.386 4.985 1.00 75.81 102 ASN A N 1
ATOM 822 C CA . ASN A 1 102 ? 9.940 -6.677 5.551 1.00 75.81 102 ASN A CA 1
ATOM 823 C C . ASN A 1 102 ? 8.679 -7.237 4.882 1.00 75.81 102 ASN A C 1
ATOM 825 O O . ASN A 1 102 ? 8.588 -8.447 4.680 1.00 75.81 102 ASN A O 1
ATOM 829 N N . ASP A 1 103 ? 7.727 -6.373 4.520 1.00 77.06 103 ASP A N 1
ATOM 830 C CA . ASP A 1 103 ? 6.476 -6.785 3.877 1.00 77.06 103 ASP A CA 1
ATOM 831 C C . ASP A 1 103 ? 6.759 -7.436 2.521 1.00 77.06 103 ASP A C 1
ATOM 833 O O . ASP A 1 103 ? 6.220 -8.500 2.216 1.00 77.06 103 ASP A O 1
ATOM 837 N N . ILE A 1 104 ? 7.680 -6.855 1.744 1.00 76.69 104 ILE A N 1
ATOM 838 C CA . ILE A 1 104 ? 8.151 -7.417 0.474 1.00 76.69 104 ILE A CA 1
ATOM 839 C C . ILE A 1 104 ? 8.734 -8.819 0.686 1.00 76.69 104 ILE A C 1
ATOM 841 O O . ILE A 1 104 ? 8.374 -9.747 -0.040 1.00 76.69 104 ILE A O 1
ATOM 845 N N . GLU A 1 105 ? 9.619 -8.999 1.672 1.00 74.69 105 GLU A N 1
ATOM 846 C CA . GLU A 1 105 ? 10.248 -10.299 1.926 1.00 74.69 105 GLU A CA 1
ATOM 847 C C . GLU A 1 105 ? 9.221 -11.354 2.364 1.00 74.69 105 GLU A C 1
ATOM 849 O O . GLU A 1 105 ? 9.228 -12.480 1.858 1.00 74.69 105 G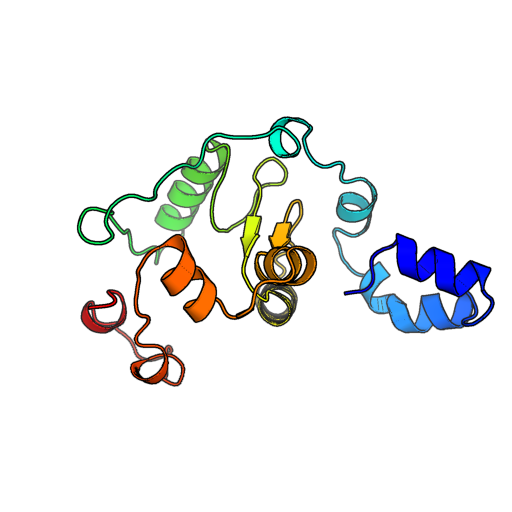LU A O 1
ATOM 854 N N . TRP A 1 106 ? 8.318 -11.004 3.283 1.00 77.00 106 TRP A N 1
ATOM 855 C CA . TRP A 1 106 ? 7.305 -11.929 3.797 1.00 77.00 106 TRP A CA 1
ATOM 856 C C . TRP A 1 106 ? 6.293 -12.326 2.722 1.00 77.00 106 TRP A C 1
ATOM 858 O O . TRP A 1 106 ? 5.998 -13.514 2.578 1.00 77.00 106 TRP A O 1
ATOM 868 N N . LEU A 1 107 ? 5.823 -11.375 1.910 1.00 76.12 107 LEU A N 1
ATOM 869 C CA . LEU A 1 107 ? 4.901 -11.642 0.801 1.00 76.12 107 LEU A CA 1
ATOM 870 C C . LEU A 1 107 ? 5.514 -12.580 -0.242 1.00 76.12 107 LEU A C 1
ATOM 872 O O . LEU A 1 107 ? 4.869 -13.538 -0.681 1.00 76.12 107 LEU A O 1
ATOM 876 N N . GLN A 1 108 ? 6.785 -12.370 -0.584 1.00 77.44 108 GLN A N 1
ATOM 877 C CA . GLN A 1 108 ? 7.496 -13.236 -1.524 1.00 77.44 108 GLN A CA 1
ATOM 878 C C . GLN A 1 108 ? 7.706 -14.641 -0.959 1.00 77.44 108 GLN A C 1
ATOM 880 O O . GLN A 1 108 ? 7.500 -15.632 -1.659 1.00 77.44 108 GLN A O 1
ATOM 885 N N . LYS A 1 109 ? 8.116 -14.740 0.307 1.00 70.12 109 LYS A N 1
ATOM 886 C CA . LYS A 1 109 ? 8.490 -16.011 0.932 1.00 70.12 109 LYS A CA 1
ATOM 887 C C . LYS A 1 109 ? 7.291 -16.895 1.260 1.00 70.12 109 LYS A C 1
ATOM 889 O O . LYS A 1 109 ? 7.350 -18.099 1.009 1.00 70.12 109 LYS A O 1
ATOM 894 N N . ASP A 1 110 ? 6.238 -16.313 1.825 1.00 69.75 110 ASP A N 1
ATOM 895 C CA . ASP A 1 110 ? 5.123 -17.077 2.389 1.00 69.75 110 ASP A CA 1
ATOM 896 C C . ASP A 1 110 ? 3.974 -17.244 1.387 1.00 69.75 110 ASP A C 1
ATOM 898 O O . ASP A 1 110 ? 3.263 -18.251 1.431 1.00 69.75 110 ASP A O 1
ATOM 902 N N . PHE A 1 111 ? 3.823 -16.302 0.447 1.00 72.62 111 PHE A N 1
ATOM 903 C CA . PHE A 1 111 ? 2.699 -16.277 -0.494 1.00 72.62 111 PHE A CA 1
ATOM 904 C C . PHE A 1 111 ? 3.113 -16.277 -1.972 1.00 72.62 111 PHE A C 1
ATOM 906 O O . PHE A 1 111 ? 2.253 -16.441 -2.836 1.00 72.62 111 PHE A O 1
ATOM 913 N N . GLY A 1 112 ? 4.408 -16.136 -2.285 1.00 70.19 112 GLY A N 1
ATOM 914 C CA . GLY A 1 112 ? 4.881 -16.024 -3.670 1.00 70.19 112 GLY A CA 1
ATOM 915 C C . GLY A 1 112 ? 4.351 -14.774 -4.375 1.00 70.19 112 GLY A C 1
ATOM 916 O O . GLY A 1 112 ? 4.185 -14.781 -5.595 1.00 70.19 112 GLY A O 1
ATOM 917 N N . VAL A 1 113 ? 4.033 -13.733 -3.602 1.00 72.50 113 VAL A N 1
ATOM 918 C CA . VAL A 1 113 ? 3.458 -12.480 -4.087 1.00 72.50 113 VAL A CA 1
ATOM 919 C C . VAL A 1 113 ? 4.579 -11.489 -4.382 1.00 72.50 113 VAL A C 1
ATOM 921 O O . VAL A 1 113 ? 5.510 -11.324 -3.595 1.00 72.50 113 VAL A O 1
ATOM 924 N N . TYR A 1 114 ? 4.480 -10.827 -5.531 1.00 75.88 114 TYR A N 1
ATOM 925 C CA . TYR A 1 114 ? 5.446 -9.841 -6.001 1.00 75.88 114 TYR A CA 1
ATOM 926 C C . TYR A 1 114 ? 4.725 -8.537 -6.323 1.00 75.88 114 TYR A C 1
ATOM 928 O O . TYR A 1 114 ? 3.591 -8.549 -6.798 1.00 75.88 114 TYR A O 1
ATOM 936 N N . MET A 1 115 ? 5.399 -7.418 -6.077 1.00 72.38 115 MET A N 1
ATOM 937 C CA . MET A 1 115 ? 4.853 -6.080 -6.275 1.00 72.38 115 MET A CA 1
ATOM 938 C C . MET A 1 115 ? 5.548 -5.398 -7.449 1.00 72.38 115 MET A C 1
ATOM 940 O O . MET A 1 115 ? 6.768 -5.471 -7.577 1.00 72.38 115 MET A O 1
ATOM 944 N N . VAL A 1 116 ? 4.759 -4.726 -8.282 1.00 74.00 116 VAL A N 1
ATOM 945 C CA . VAL A 1 116 ? 5.188 -3.853 -9.382 1.00 74.00 116 VAL A CA 1
ATOM 946 C C . VAL A 1 116 ? 4.391 -2.555 -9.233 1.00 74.00 116 VAL A C 1
ATOM 948 O O . VAL A 1 116 ? 3.243 -2.621 -8.802 1.00 74.00 116 VAL A O 1
ATOM 951 N N . ASN A 1 117 ? 4.983 -1.403 -9.566 1.00 75.94 117 ASN A N 1
ATOM 952 C CA . ASN A 1 117 ? 4.398 -0.072 -9.338 1.00 75.94 117 ASN A CA 1
ATOM 953 C C . ASN A 1 117 ? 4.133 0.248 -7.851 1.00 75.94 117 ASN A C 1
ATOM 955 O O . ASN A 1 117 ? 3.010 0.536 -7.455 1.00 75.94 117 ASN A O 1
ATOM 959 N N . MET A 1 118 ? 5.164 0.160 -7.006 1.00 82.00 118 MET A N 1
ATOM 960 C CA . MET A 1 118 ? 5.055 0.461 -5.575 1.00 82.00 118 MET A CA 1
ATOM 961 C C . MET A 1 118 ? 5.619 1.850 -5.246 1.00 82.00 118 MET A C 1
ATOM 963 O O . MET A 1 118 ? 6.720 2.190 -5.678 1.00 82.00 118 MET A O 1
ATOM 967 N N . PHE A 1 119 ? 4.904 2.604 -4.413 1.00 83.50 119 PHE A N 1
ATOM 968 C CA . PHE A 1 119 ? 5.334 3.869 -3.825 1.00 83.50 119 PHE A CA 1
ATOM 969 C C . PHE A 1 119 ? 5.542 3.709 -2.311 1.00 83.50 119 PHE A C 1
ATOM 971 O O . PHE A 1 119 ? 4.589 3.468 -1.569 1.00 83.50 119 PHE A O 1
ATOM 978 N N . ASP A 1 120 ? 6.784 3.852 -1.834 1.00 85.88 120 ASP A N 1
ATOM 979 C CA . ASP A 1 120 ? 7.094 3.783 -0.401 1.00 85.88 120 ASP A CA 1
ATOM 980 C C . ASP A 1 120 ? 7.134 5.185 0.225 1.00 85.88 120 ASP A C 1
ATOM 982 O O . ASP A 1 120 ? 8.014 6.006 -0.048 1.00 85.88 120 ASP A O 1
ATOM 986 N N . THR A 1 121 ? 6.176 5.448 1.110 1.00 87.19 121 THR A N 1
ATOM 987 C CA . THR A 1 121 ? 6.040 6.727 1.819 1.00 87.19 121 THR A CA 1
ATOM 988 C C . THR A 1 121 ? 7.177 7.002 2.804 1.00 87.19 121 THR A C 1
ATOM 990 O O . THR A 1 121 ? 7.408 8.165 3.129 1.00 87.19 121 THR A O 1
ATOM 993 N N . PHE A 1 122 ? 7.918 5.986 3.266 1.00 87.12 122 PHE A N 1
ATOM 994 C CA . PHE A 1 122 ? 9.140 6.198 4.051 1.00 87.12 122 PHE A CA 1
ATOM 995 C C . PHE A 1 122 ? 10.230 6.835 3.185 1.00 87.12 122 PHE A C 1
ATOM 997 O O . PHE A 1 122 ? 10.804 7.849 3.578 1.00 87.12 122 PHE A O 1
ATOM 1004 N N . CYS A 1 123 ? 10.465 6.290 1.987 1.00 85.25 123 CYS A N 1
ATOM 1005 C CA . CYS A 1 123 ? 11.432 6.848 1.040 1.00 85.25 123 CYS A CA 1
ATOM 1006 C C . CYS A 1 123 ? 11.037 8.268 0.620 1.00 85.25 123 CYS A C 1
ATOM 1008 O O . CYS A 1 123 ? 11.882 9.156 0.584 1.00 85.25 123 CYS A O 1
ATOM 1010 N N . ALA A 1 124 ? 9.744 8.509 0.378 1.00 87.12 124 ALA A N 1
ATOM 1011 C CA . ALA A 1 124 ? 9.247 9.851 0.086 1.00 87.12 124 ALA A CA 1
ATOM 1012 C C . ALA A 1 124 ? 9.480 10.827 1.254 1.00 87.12 124 ALA A C 1
ATOM 1014 O O . ALA A 1 124 ? 9.929 11.948 1.039 1.00 87.12 124 ALA A O 1
ATOM 1015 N N . ALA A 1 125 ? 9.210 10.408 2.495 1.00 86.31 125 ALA A N 1
ATOM 1016 C CA . ALA A 1 125 ? 9.437 11.233 3.681 1.00 86.31 125 ALA A CA 1
ATOM 1017 C C . ALA A 1 125 ? 10.922 11.572 3.893 1.00 86.31 125 ALA A C 1
ATOM 1019 O O . ALA A 1 125 ? 11.245 12.688 4.305 1.00 86.31 125 ALA A O 1
ATOM 1020 N N . GLU A 1 126 ? 11.813 10.620 3.609 1.00 87.38 126 GLU A N 1
ATOM 1021 C CA . GLU A 1 126 ? 13.263 10.809 3.681 1.00 87.38 126 GLU A CA 1
ATOM 1022 C C . GLU A 1 126 ? 13.749 11.800 2.617 1.00 87.38 126 GLU A C 1
ATOM 1024 O O . GLU A 1 126 ? 14.447 12.758 2.952 1.00 87.38 126 GLU A O 1
ATOM 1029 N N . GLU A 1 127 ? 13.309 11.636 1.367 1.00 89.69 127 GLU A N 1
ATOM 1030 C CA . GLU A 1 127 ? 13.665 12.522 0.250 1.00 89.69 127 GLU A CA 1
ATOM 1031 C C . GLU A 1 127 ? 13.115 13.948 0.438 1.00 89.69 127 GLU A C 1
ATOM 1033 O O . GLU A 1 127 ? 13.737 14.933 0.043 1.00 89.69 127 GLU A O 1
ATOM 1038 N N . LEU A 1 128 ? 11.963 14.081 1.103 1.00 86.94 128 LEU A N 1
ATOM 1039 C CA . LEU A 1 128 ? 11.372 15.369 1.480 1.00 86.94 128 LEU A CA 1
ATOM 1040 C C . LEU A 1 128 ? 11.996 15.985 2.745 1.00 86.94 128 LEU A C 1
ATOM 1042 O O . LEU A 1 128 ? 11.575 17.065 3.165 1.00 86.94 128 LEU A O 1
ATOM 1046 N N . 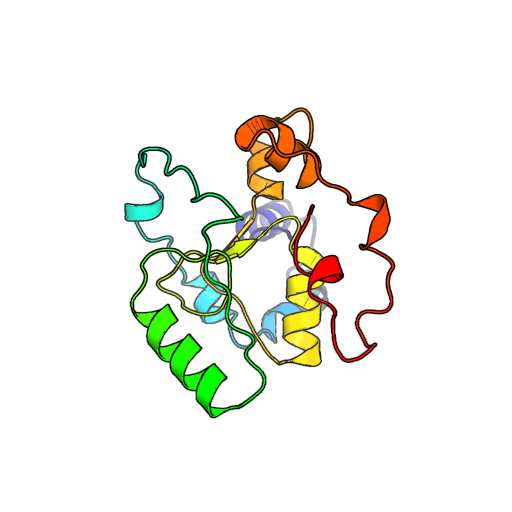TYR A 1 129 ? 12.995 15.335 3.349 1.00 89.81 129 TYR A N 1
ATOM 1047 C CA . TYR A 1 129 ? 13.672 15.777 4.573 1.00 89.81 129 TYR A CA 1
ATOM 1048 C C . TYR A 1 129 ? 12.713 16.042 5.745 1.00 89.81 129 TYR A C 1
ATOM 1050 O O . TYR A 1 129 ? 12.903 16.987 6.522 1.00 89.81 129 TYR A O 1
ATOM 1058 N N . LEU A 1 130 ? 11.672 15.215 5.887 1.00 89.88 130 LEU A N 1
ATOM 1059 C CA . LEU A 1 130 ? 10.712 15.353 6.978 1.00 89.88 130 LEU A CA 1
ATOM 1060 C C . LEU A 1 130 ? 11.362 15.060 8.333 1.00 89.88 130 LEU A C 1
ATOM 1062 O O . LEU A 1 130 ? 12.249 14.219 8.478 1.00 89.88 130 LEU A O 1
ATOM 1066 N N . SER A 1 131 ? 10.883 15.756 9.365 1.00 88.38 131 SER A N 1
ATOM 1067 C CA . SER A 1 131 ? 11.438 15.635 10.720 1.00 88.38 131 SER A CA 1
ATOM 1068 C C . SER A 1 131 ? 11.148 14.282 11.381 1.00 88.38 131 SER A C 1
ATOM 1070 O O . SER A 1 131 ? 11.893 13.849 12.263 1.00 88.38 131 SER A O 1
ATOM 1072 N N . GLY A 1 132 ? 10.079 13.605 10.954 1.00 88.44 132 GLY A N 1
ATOM 1073 C CA . GLY A 1 132 ? 9.678 12.295 11.444 1.00 88.44 132 GLY A CA 1
ATOM 1074 C C . GLY A 1 132 ? 9.355 11.354 10.292 1.00 88.44 132 GLY A C 1
ATOM 1075 O O . GLY A 1 132 ? 8.390 11.561 9.569 1.00 88.44 132 GLY A O 1
ATOM 1076 N N . LEU A 1 133 ? 10.136 10.282 10.167 1.00 87.88 133 LEU A N 1
ATOM 1077 C CA . LEU A 1 133 ? 10.016 9.328 9.057 1.00 87.88 133 LEU A CA 1
ATOM 1078 C C . LEU A 1 133 ? 9.049 8.174 9.339 1.00 87.88 133 LEU A C 1
ATOM 1080 O O . LEU A 1 133 ? 8.759 7.380 8.457 1.00 87.88 133 LEU A O 1
ATOM 1084 N N . SER A 1 134 ? 8.566 8.037 10.577 1.00 87.06 134 SER A N 1
ATOM 1085 C CA . SER A 1 134 ? 7.670 6.934 10.930 1.00 87.06 134 SER A CA 1
ATOM 1086 C C . SER A 1 134 ? 6.235 7.212 10.490 1.00 87.06 134 SER A C 1
ATOM 1088 O O . SER A 1 134 ? 5.775 8.348 10.580 1.00 87.06 134 SER A O 1
ATOM 1090 N N . LEU A 1 135 ? 5.472 6.160 10.183 1.00 85.81 135 LEU A N 1
ATOM 1091 C CA . LEU A 1 135 ? 4.045 6.283 9.861 1.00 85.81 135 LEU A CA 1
ATOM 1092 C C . LEU A 1 135 ? 3.253 7.064 10.922 1.00 85.81 135 LEU A C 1
ATOM 1094 O O . LEU A 1 135 ? 2.352 7.816 10.587 1.00 85.81 135 LEU A O 1
ATOM 1098 N N . ALA A 1 136 ? 3.611 6.929 12.204 1.00 85.81 136 ALA A N 1
ATOM 1099 C CA . ALA A 1 136 ? 2.953 7.673 13.280 1.00 85.81 136 ALA A CA 1
ATOM 1100 C C . ALA A 1 136 ? 3.223 9.182 13.192 1.00 85.81 136 ALA A C 1
ATOM 1102 O O . ALA A 1 136 ? 2.346 9.982 13.496 1.00 85.81 136 ALA A O 1
ATOM 1103 N N . CYS A 1 137 ? 4.430 9.566 12.770 1.00 86.56 137 CYS A N 1
ATOM 1104 C CA . CYS A 1 137 ? 4.775 10.963 12.533 1.00 86.56 137 CYS A CA 1
ATOM 1105 C C . CYS A 1 137 ? 3.989 11.506 11.342 1.00 86.56 137 CYS A C 1
ATOM 1107 O O . CYS A 1 137 ? 3.353 12.541 11.484 1.00 86.56 137 CYS A O 1
ATOM 1109 N N . LEU A 1 138 ? 3.956 10.769 10.228 1.00 87.19 138 LEU A N 1
ATOM 1110 C CA . LEU A 1 138 ? 3.227 11.180 9.025 1.00 87.19 138 LEU A CA 1
ATOM 1111 C C . LEU A 1 138 ? 1.719 11.301 9.285 1.00 87.19 138 LEU A C 1
ATOM 1113 O O . LEU A 1 138 ? 1.108 12.299 8.920 1.00 87.19 138 LEU A O 1
ATOM 1117 N N . LEU A 1 139 ? 1.117 10.334 9.984 1.00 85.69 139 LEU A N 1
ATOM 1118 C CA . LEU A 1 139 ? -0.303 10.374 10.349 1.00 85.69 139 LEU A CA 1
ATOM 1119 C C . LEU A 1 139 ? -0.636 11.536 11.287 1.00 85.69 139 LEU A C 1
ATOM 1121 O O . LEU A 1 139 ? -1.706 12.130 11.173 1.00 85.69 139 LEU A O 1
ATOM 1125 N N . LYS A 1 140 ? 0.277 11.885 12.193 1.00 85.75 140 LYS A N 1
ATOM 1126 C CA . LYS A 1 140 ? 0.108 13.034 13.079 1.00 85.75 140 LYS A CA 1
ATOM 1127 C C . LYS A 1 140 ? 0.268 14.360 12.335 1.00 85.75 140 LYS A C 1
ATOM 1129 O O . LYS A 1 140 ? -0.496 15.284 12.589 1.00 85.75 140 LYS A O 1
ATOM 1134 N N . GLU A 1 141 ? 1.258 14.451 11.453 1.00 85.31 141 GLU A N 1
ATOM 1135 C CA . GLU A 1 141 ? 1.603 15.667 10.711 1.00 85.31 141 GLU A CA 1
ATOM 1136 C C . GLU A 1 141 ? 0.571 15.992 9.626 1.00 85.31 141 GLU A C 1
ATOM 1138 O O . GLU A 1 141 ? 0.082 17.118 9.581 1.00 85.31 141 GLU A O 1
ATOM 1143 N N . PHE A 1 142 ? 0.189 15.005 8.812 1.00 84.06 142 PHE A N 1
ATOM 1144 C CA . PHE A 1 142 ? -0.724 15.192 7.680 1.00 84.06 142 PHE A CA 1
ATOM 1145 C C . PHE A 1 142 ? -2.179 14.835 8.007 1.00 84.06 142 PHE A C 1
ATOM 1147 O O . PHE A 1 142 ? -3.097 15.483 7.520 1.00 84.06 142 PHE A O 1
ATOM 1154 N N . GLY A 1 143 ? -2.414 13.829 8.854 1.00 79.44 143 GLY A N 1
ATOM 1155 C CA . GLY A 1 143 ? -3.765 13.361 9.194 1.00 79.44 143 GLY A CA 1
ATOM 1156 C C . GLY A 1 143 ? -4.324 13.898 10.513 1.00 79.44 143 GLY A C 1
ATOM 1157 O O . GLY A 1 143 ? -5.498 13.684 10.807 1.00 79.44 143 GLY A O 1
ATOM 1158 N N . GLY A 1 144 ? -3.503 14.547 11.349 1.00 80.69 144 GLY A N 1
ATOM 1159 C CA . GLY A 1 144 ? -3.894 14.930 12.710 1.00 80.69 144 GLY A CA 1
ATOM 1160 C C . GLY A 1 144 ? -4.259 13.739 13.611 1.00 80.69 144 GLY A C 1
ATOM 1161 O O . GLY A 1 144 ? -4.940 13.922 14.619 1.00 80.69 144 GLY A O 1
ATOM 1162 N N . VAL A 1 145 ? -3.837 12.522 13.250 1.00 80.31 145 VAL A N 1
ATOM 1163 C CA . VAL A 1 145 ? -4.181 11.282 13.957 1.00 80.31 145 VAL A CA 1
ATOM 1164 C C . VAL A 1 145 ? -3.062 10.902 14.921 1.00 80.31 145 VAL A C 1
ATOM 1166 O O . VAL A 1 145 ? -1.931 10.634 14.515 1.00 80.31 145 VAL A O 1
ATOM 1169 N N . ASP A 1 146 ? -3.390 10.806 16.209 1.00 78.81 146 ASP A N 1
ATOM 1170 C CA . ASP A 1 146 ? -2.497 10.225 17.209 1.00 78.81 146 ASP A CA 1
ATOM 1171 C C . ASP A 1 146 ? -2.641 8.695 17.222 1.00 78.81 146 ASP A C 1
ATOM 1173 O O . ASP A 1 146 ? -3.676 8.138 17.585 1.00 78.81 146 ASP A O 1
ATOM 1177 N N . THR A 1 147 ? -1.584 7.988 16.821 1.00 72.31 147 THR A N 1
ATOM 1178 C CA . THR A 1 147 ? -1.597 6.521 16.778 1.00 72.31 147 THR A CA 1
ATOM 1179 C C . THR A 1 147 ? -1.319 5.906 18.150 1.00 72.31 147 THR A C 1
ATOM 1181 O O . THR A 1 147 ? -0.272 6.166 18.744 1.00 72.31 147 THR A O 1
ATOM 1184 N N . ASN A 1 148 ? -2.162 4.973 18.594 1.00 65.31 148 ASN A N 1
ATOM 1185 C CA . ASN A 1 148 ? -1.937 4.150 19.792 1.00 65.31 148 ASN A CA 1
ATOM 1186 C C . ASN A 1 148 ? -1.011 2.937 19.512 1.00 65.31 148 ASN A C 1
ATOM 1188 O O . ASN A 1 148 ? -1.368 1.793 19.807 1.00 65.31 148 ASN A O 1
ATOM 1192 N N . LYS A 1 149 ? 0.177 3.170 18.921 1.00 62.09 149 LYS A N 1
ATOM 1193 C CA . LYS A 1 149 ? 1.120 2.109 18.483 1.00 62.09 149 LYS A CA 1
ATOM 1194 C C . LYS A 1 149 ? 1.482 1.114 19.593 1.00 62.09 149 LYS A C 1
ATOM 1196 O O . LYS A 1 149 ? 1.505 -0.093 19.355 1.00 62.09 149 LYS A O 1
ATOM 1201 N N . ASP A 1 150 ? 1.681 1.605 20.812 1.00 59.72 150 ASP A N 1
ATOM 1202 C CA . ASP A 1 150 ? 2.189 0.812 21.939 1.00 59.72 150 ASP A CA 1
ATOM 1203 C C . ASP A 1 150 ? 1.231 -0.291 22.411 1.00 59.72 150 ASP A C 1
ATOM 1205 O O . ASP A 1 150 ? 1.643 -1.221 23.104 1.00 59.72 150 ASP A O 1
ATOM 1209 N N . LYS A 1 151 ? -0.055 -0.199 22.053 1.00 61.88 151 LYS A N 1
ATOM 1210 C CA . LYS A 1 151 ? -1.093 -1.066 22.614 1.00 61.88 151 LYS A CA 1
ATOM 1211 C C . LYS A 1 151 ? -1.294 -2.374 21.849 1.00 61.88 151 LYS A C 1
ATOM 1213 O O . LYS A 1 151 ? -1.689 -3.358 22.462 1.00 61.88 151 LYS A O 1
ATOM 1218 N N . TYR A 1 152 ? -1.047 -2.393 20.538 1.00 63.59 152 TYR A N 1
ATOM 1219 C CA . TYR A 1 152 ? -1.473 -3.514 19.685 1.00 63.59 152 TYR A CA 1
ATOM 1220 C C . TYR A 1 152 ? -0.392 -4.056 18.744 1.00 63.59 152 TYR A C 1
ATOM 1222 O O . TYR A 1 152 ? -0.551 -5.150 18.211 1.00 63.59 152 TYR A O 1
ATOM 1230 N N . GLN A 1 153 ? 0.730 -3.350 18.559 1.00 65.62 153 GLN A N 1
ATOM 1231 C CA . GLN A 1 153 ? 1.771 -3.781 17.618 1.00 65.62 153 GLN A CA 1
ATOM 1232 C C . GLN A 1 153 ? 2.406 -5.132 17.999 1.00 65.62 153 GLN A C 1
ATOM 1234 O O . GLN A 1 153 ? 2.735 -5.923 17.122 1.00 65.62 153 GLN A O 1
ATOM 1239 N N . ASN A 1 154 ? 2.532 -5.418 19.300 1.00 68.69 154 ASN A N 1
ATOM 1240 C CA . ASN A 1 154 ? 3.171 -6.634 19.823 1.00 68.69 154 ASN A CA 1
ATOM 1241 C C . ASN A 1 154 ? 2.174 -7.724 20.254 1.00 68.69 154 ASN A C 1
ATOM 1243 O O . ASN A 1 154 ? 2.554 -8.665 20.954 1.00 68.69 154 ASN A O 1
ATOM 1247 N N . GLU A 1 155 ? 0.896 -7.589 19.902 1.00 72.81 155 GLU A N 1
ATOM 1248 C CA . GLU A 1 155 ? -0.112 -8.594 20.240 1.00 72.81 155 GLU A CA 1
ATOM 1249 C C . GLU A 1 155 ? 0.030 -9.862 19.388 1.00 72.81 155 GLU A C 1
ATOM 1251 O O . GLU A 1 155 ? 0.560 -9.853 18.277 1.00 72.81 155 GLU A O 1
ATOM 1256 N N . ASP A 1 156 ? -0.457 -10.986 19.916 1.00 72.38 156 ASP A N 1
ATOM 1257 C CA . ASP A 1 156 ? -0.499 -12.235 19.152 1.00 72.38 156 ASP A CA 1
ATOM 1258 C C . ASP A 1 156 ? -1.712 -12.238 18.214 1.00 72.38 156 ASP A C 1
ATOM 1260 O O . ASP A 1 156 ? -2.814 -12.656 18.588 1.00 72.38 156 ASP A O 1
ATOM 1264 N N . TRP A 1 157 ? -1.482 -11.795 16.980 1.00 72.75 157 TRP A N 1
ATOM 1265 C CA . TRP A 1 157 ? -2.481 -11.704 15.912 1.00 72.75 157 TRP A CA 1
ATOM 1266 C C . TRP A 1 157 ? -3.016 -13.060 15.425 1.00 72.75 157 TRP A C 1
ATOM 1268 O O . TRP A 1 157 ? -3.973 -13.102 14.657 1.00 72.75 157 TRP A O 1
ATOM 1278 N N . ARG A 1 158 ? -2.464 -14.187 15.898 1.00 75.62 158 ARG A N 1
ATOM 1279 C CA . ARG A 1 158 ? -2.984 -15.532 15.586 1.00 75.62 158 ARG A CA 1
ATOM 1280 C C . ARG A 1 158 ? -4.229 -15.890 16.404 1.00 75.62 158 ARG A C 1
ATOM 1282 O O . ARG A 1 158 ? -4.863 -16.911 16.136 1.00 75.62 158 ARG A O 1
ATOM 1289 N N . LYS A 1 159 ? -4.570 -15.103 17.433 1.00 71.88 159 LYS A N 1
ATOM 1290 C CA . LYS A 1 159 ? -5.749 -15.337 18.279 1.00 71.88 159 LYS A CA 1
ATOM 1291 C C . LYS A 1 159 ? -7.032 -15.002 17.511 1.00 71.88 159 LYS A C 1
ATOM 1293 O O . LYS A 1 159 ? -7.246 -13.863 17.112 1.00 71.88 159 LYS A O 1
ATOM 1298 N N . LEU A 1 160 ? -7.909 -15.996 17.366 1.00 65.69 160 LEU A N 1
ATOM 1299 C CA . LEU A 1 160 ? -9.226 -15.858 16.740 1.00 65.69 160 LEU A CA 1
ATOM 1300 C C . LEU A 1 160 ? -10.356 -15.940 17.788 1.00 65.69 160 LEU A C 1
ATOM 1302 O O . LEU A 1 160 ? -10.231 -16.716 18.740 1.00 65.69 160 LEU A O 1
ATOM 1306 N N . PRO A 1 161 ? -11.481 -15.220 17.601 1.00 68.94 161 PRO A N 1
ATOM 1307 C CA . PRO A 1 161 ? -11.724 -14.210 16.567 1.00 68.94 161 PRO A CA 1
ATOM 1308 C C . PRO A 1 161 ? -11.020 -12.884 16.896 1.00 68.94 161 PRO A C 1
ATOM 1310 O O . PRO A 1 161 ? -10.913 -12.507 18.064 1.00 68.94 161 PRO A O 1
ATOM 1313 N N . VAL A 1 162 ? -10.585 -12.148 15.872 1.00 66.38 162 VAL A N 1
ATOM 1314 C CA . VAL A 1 162 ? -10.085 -10.781 16.072 1.00 66.38 162 VAL A CA 1
ATOM 1315 C C . VAL A 1 162 ? -11.263 -9.904 16.505 1.00 66.38 162 VAL A C 1
ATOM 1317 O O . VAL A 1 162 ? -12.289 -9.850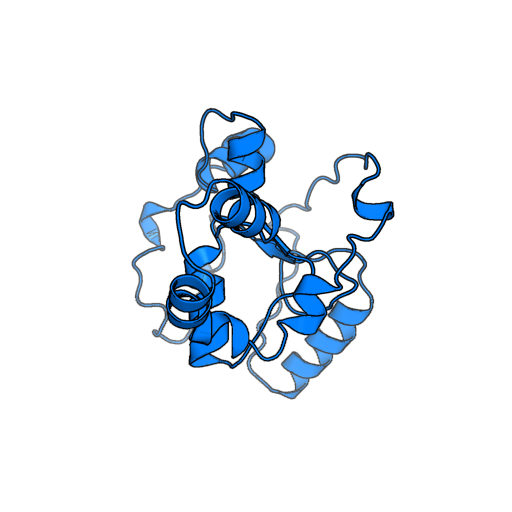 15.829 1.00 66.38 162 VAL A O 1
ATOM 1320 N N . THR A 1 163 ? -11.162 -9.259 17.667 1.00 64.31 163 THR A N 1
ATOM 1321 C CA . THR A 1 163 ? -12.261 -8.430 18.188 1.00 64.31 163 THR A CA 1
ATOM 1322 C C . THR A 1 163 ? -12.296 -7.064 17.505 1.00 64.31 163 THR A C 1
ATOM 1324 O O . THR A 1 163 ? -11.249 -6.503 17.192 1.00 64.31 163 THR A O 1
ATOM 1327 N N . LEU A 1 164 ? -13.489 -6.486 17.324 1.00 59.22 164 LEU A N 1
ATOM 1328 C CA . LEU A 1 164 ? -13.656 -5.158 16.710 1.00 59.22 164 LEU A CA 1
ATOM 1329 C C . LEU A 1 164 ? -12.868 -4.057 17.435 1.00 59.22 164 LEU A C 1
ATOM 1331 O O . LEU A 1 164 ? -12.337 -3.159 16.796 1.00 59.22 164 LEU A O 1
ATOM 1335 N N . SER A 1 165 ? -12.715 -4.171 18.755 1.00 58.78 165 SER A N 1
ATOM 1336 C CA . SER A 1 165 ? -11.888 -3.274 19.573 1.00 58.78 165 SER A CA 1
ATOM 1337 C C . SER A 1 165 ? -10.384 -3.342 19.280 1.00 58.78 165 SER A C 1
ATOM 1339 O O . SER A 1 165 ? -9.650 -2.450 19.694 1.00 58.78 165 SER A O 1
ATOM 1341 N N . THR A 1 166 ? -9.920 -4.405 18.619 1.00 59.28 166 THR A N 1
ATOM 1342 C CA . THR A 1 166 ? -8.538 -4.558 18.133 1.00 59.28 166 THR A CA 1
ATOM 1343 C C . THR A 1 166 ? -8.389 -4.045 16.697 1.00 59.28 166 THR A C 1
ATOM 1345 O O . THR A 1 166 ? -7.302 -3.626 16.322 1.00 59.28 166 THR A O 1
ATOM 1348 N N . LEU A 1 167 ? -9.466 -4.071 15.902 1.00 58.06 167 LEU A N 1
ATOM 1349 C CA . LEU A 1 167 ? -9.467 -3.647 14.495 1.00 58.06 167 LEU A CA 1
ATOM 1350 C C . LEU A 1 167 ? -9.663 -2.138 14.320 1.00 58.06 167 LEU A C 1
ATOM 1352 O O . LEU A 1 167 ? -9.130 -1.563 13.377 1.00 58.06 167 LEU A O 1
ATOM 1356 N N . VAL A 1 168 ? -10.420 -1.497 15.211 1.00 53.94 168 VAL A N 1
ATOM 1357 C CA . VAL A 1 168 ? -10.695 -0.059 15.142 1.00 53.94 168 VAL A CA 1
ATOM 1358 C C . VAL A 1 168 ? -9.812 0.666 16.154 1.00 53.94 168 VAL A C 1
ATOM 1360 O O . VAL A 1 168 ? -9.891 0.412 17.359 1.00 53.94 168 VAL A O 1
ATOM 1363 N N . LEU A 1 169 ? -8.955 1.563 15.657 1.00 45.31 169 LEU A N 1
ATOM 1364 C CA . LEU A 1 169 ? -8.227 2.528 16.478 1.00 45.31 169 LEU A CA 1
ATOM 1365 C C . LEU A 1 169 ? -9.252 3.496 17.092 1.00 45.31 169 LEU A C 1
ATOM 1367 O O . LEU A 1 169 ? -9.711 4.415 16.422 1.00 45.31 169 LEU A O 1
ATOM 1371 N N . ASN A 1 170 ? -9.638 3.246 18.346 1.00 41.34 170 ASN A N 1
ATOM 1372 C CA . ASN A 1 170 ? -10.275 4.253 19.200 1.00 41.34 170 ASN A CA 1
ATOM 1373 C C . ASN A 1 170 ? -9.228 5.199 19.794 1.00 41.34 170 ASN A C 1
ATOM 1375 O O . ASN A 1 170 ? -8.133 4.704 20.173 1.00 41.34 170 ASN A O 1
#

pLDDT: mean 70.83, std 12.25, range [33.53, 89.88]